Protein AF-A0A0N1KYU8-F1 (afdb_monomer)

Secondary structure (DSSP, 8-state):
-EE-HHHIIIIIS-S-HHHHHHHTTSTTSPPPEEEETTEEEEEHHHHHHHHHTPPPPPPPPPPHHHHHHHHHHHHHHHHHT------

Nearest PDB structures (foldseek):
  7lwr-assembly1_A  TM=7.809E-01  e=6.381E-01  Enterobacteria phage P21
  5c8d-assembly2_E  TM=5.225E-01  e=2.372E+00  Thermus thermophilus HB27
  3gpv-assembly1_A  TM=4.394E-01  e=2.888E+00  [Bacillus thuringiensis] serovar konkukian

Foldseek 3Di:
DKDDLQCLQCPQVNHGSVVSVVCCPPPLQDDWDDPDPPDTIHDNVSSNVSSVVPPDDDPDPPDVVVVVVVVVVVVVVVVVVPDDDDD

pLDDT: mean 85.18, std 13.64, range [46.31, 97.38]

Radius of gyration: 24.28 Å; Cα contacts (8 Å, |Δi|>4): 69; chains: 1; bounding box: 62×23×60 Å

Structure (mmCIF, N/CA/C/O backbone):
data_AF-A0A0N1KYU8-F1
#
_entry.id   AF-A0A0N1KYU8-F1
#
loop_
_atom_site.group_PDB
_atom_site.id
_atom_site.type_symbol
_atom_site.label_atom_id
_atom_site.label_alt_id
_atom_site.label_comp_id
_atom_site.label_asym_id
_atom_site.label_entity_id
_atom_site.label_seq_id
_atom_site.pdbx_PDB_ins_code
_atom_site.Cartn_x
_atom_site.Cartn_y
_atom_site.Cartn_z
_atom_site.occupancy
_atom_site.B_iso_or_equiv
_atom_site.auth_seq_id
_atom_site.auth_comp_id
_atom_site.auth_asym_id
_atom_site.auth_atom_id
_atom_site.pdbx_PDB_model_num
ATOM 1 N N . MET A 1 1 ? -13.200 -8.142 3.286 1.00 87.06 1 MET A N 1
ATOM 2 C CA . MET A 1 1 ? -12.224 -8.416 4.370 1.00 8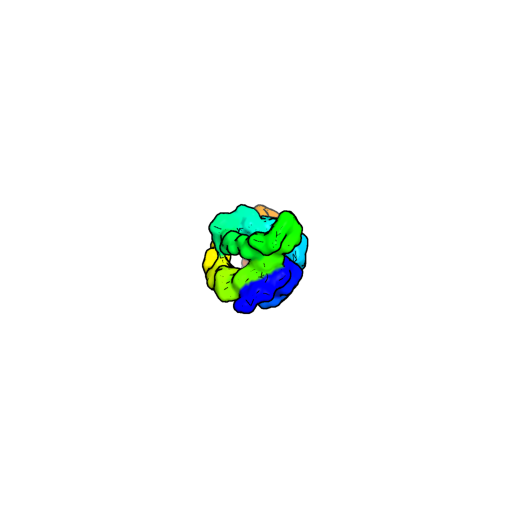7.06 1 MET A CA 1
ATOM 3 C C . MET A 1 1 ? -11.487 -7.128 4.714 1.00 87.06 1 MET A C 1
ATOM 5 O O . MET A 1 1 ? -11.025 -6.467 3.788 1.00 87.06 1 MET A O 1
ATOM 9 N N . LEU A 1 2 ? -11.410 -6.767 6.001 1.00 94.25 2 LEU A N 1
ATOM 10 C CA . LEU A 1 2 ? -10.659 -5.600 6.478 1.00 94.25 2 LEU A CA 1
ATOM 11 C C . LEU A 1 2 ? -9.243 -6.007 6.895 1.00 94.25 2 LEU A C 1
ATOM 13 O O . LEU A 1 2 ? -9.076 -6.959 7.652 1.00 94.25 2 LEU A O 1
ATOM 17 N N . LEU A 1 3 ? -8.244 -5.268 6.424 1.00 95.50 3 LEU A N 1
ATOM 18 C CA . LEU A 1 3 ? -6.829 -5.511 6.685 1.00 95.50 3 LEU A CA 1
ATOM 19 C C . LEU A 1 3 ? -6.236 -4.407 7.558 1.00 95.50 3 LEU A C 1
ATOM 21 O O . LEU A 1 3 ? -6.627 -3.237 7.480 1.00 95.50 3 LEU A O 1
ATOM 25 N N . THR A 1 4 ? -5.261 -4.778 8.381 1.00 96.12 4 THR A N 1
ATOM 26 C CA . THR A 1 4 ? -4.356 -3.811 9.015 1.00 96.12 4 THR A CA 1
ATOM 27 C C . THR A 1 4 ? -3.394 -3.215 7.982 1.00 96.12 4 THR A C 1
ATOM 29 O O . THR A 1 4 ? -3.202 -3.779 6.906 1.00 96.12 4 THR A O 1
ATOM 32 N N . THR A 1 5 ? -2.751 -2.091 8.305 1.00 94.81 5 THR A N 1
ATOM 33 C CA . THR A 1 5 ? -1.731 -1.475 7.436 1.00 94.81 5 THR A CA 1
ATOM 34 C C . THR A 1 5 ? -0.592 -2.444 7.111 1.00 94.81 5 THR A C 1
ATOM 36 O O . THR A 1 5 ? -0.201 -2.563 5.953 1.00 94.81 5 THR A O 1
ATOM 39 N N . ALA A 1 6 ? -0.099 -3.181 8.110 1.00 95.81 6 ALA A N 1
ATOM 40 C CA . ALA A 1 6 ? 0.958 -4.171 7.926 1.00 95.81 6 ALA A CA 1
ATOM 41 C C . ALA A 1 6 ? 0.528 -5.322 6.998 1.00 95.81 6 ALA A C 1
ATOM 43 O O . ALA A 1 6 ? 1.285 -5.717 6.111 1.00 95.81 6 ALA A O 1
ATOM 44 N N . GLN A 1 7 ? -0.702 -5.828 7.157 1.00 97.00 7 GLN A N 1
ATOM 45 C CA . GLN A 1 7 ? -1.252 -6.875 6.286 1.00 97.00 7 GLN A CA 1
ATOM 46 C C . GLN A 1 7 ? -1.449 -6.377 4.855 1.00 97.00 7 GLN A C 1
ATOM 48 O O . GLN A 1 7 ? -1.021 -7.042 3.921 1.00 97.00 7 GLN A O 1
ATOM 53 N N . ALA A 1 8 ? -2.026 -5.187 4.670 1.00 96.25 8 ALA A N 1
ATOM 54 C CA . ALA A 1 8 ? -2.180 -4.577 3.351 1.00 96.25 8 ALA A CA 1
ATOM 55 C C . ALA A 1 8 ? -0.827 -4.419 2.634 1.00 96.25 8 ALA A C 1
ATOM 57 O O . ALA A 1 8 ? -0.693 -4.798 1.470 1.00 96.25 8 ALA A O 1
ATOM 58 N N . ALA A 1 9 ? 0.192 -3.921 3.345 1.00 96.56 9 ALA A N 1
ATOM 59 C CA . ALA A 1 9 ? 1.537 -3.740 2.807 1.00 96.56 9 ALA A CA 1
ATOM 60 C C . ALA A 1 9 ? 2.162 -5.061 2.337 1.00 96.56 9 ALA A C 1
ATOM 62 O O . ALA A 1 9 ? 2.668 -5.140 1.217 1.00 96.56 9 ALA A O 1
ATOM 63 N N . ARG A 1 10 ? 2.097 -6.098 3.180 1.00 97.38 10 ARG A N 1
ATOM 64 C CA . ARG A 1 10 ? 2.730 -7.393 2.916 1.00 97.38 10 ARG A CA 1
ATOM 65 C C . ARG A 1 10 ? 1.966 -8.224 1.891 1.00 97.38 10 ARG A C 1
ATOM 67 O O . ARG A 1 10 ? 2.584 -8.792 1.001 1.00 97.38 10 ARG A O 1
ATOM 74 N N . GLU A 1 11 ? 0.654 -8.335 2.050 1.00 96.25 11 GLU A N 1
ATOM 75 C CA . GLU A 1 11 ? -0.152 -9.325 1.332 1.00 96.25 11 GLU A CA 1
ATOM 76 C C . GLU A 1 11 ? -0.653 -8.822 -0.020 1.00 96.25 11 GLU A C 1
ATOM 78 O O . GLU A 1 11 ? -0.804 -9.630 -0.928 1.00 96.25 11 GLU A O 1
ATOM 83 N N . VAL A 1 12 ? -0.909 -7.516 -0.167 1.00 95.19 12 VAL A N 1
ATOM 84 C CA . VAL A 1 12 ? -1.426 -6.955 -1.428 1.00 95.19 12 VAL A CA 1
ATOM 85 C C . VAL A 1 12 ? -0.307 -6.348 -2.269 1.00 95.19 12 VAL A C 1
ATOM 87 O O . VAL A 1 12 ? -0.233 -6.593 -3.467 1.00 95.19 12 VAL A O 1
ATOM 90 N N . PHE A 1 13 ? 0.588 -5.574 -1.649 1.00 93.62 13 PHE A N 1
ATOM 91 C CA . PHE A 1 13 ? 1.623 -4.833 -2.381 1.00 93.62 13 PHE A CA 1
ATOM 92 C C . PHE A 1 13 ? 3.017 -5.469 -2.314 1.00 93.62 13 PHE A C 1
ATOM 94 O O . PHE A 1 13 ? 3.891 -5.069 -3.078 1.00 93.62 13 PHE A O 1
ATOM 101 N N . GLY A 1 14 ? 3.259 -6.425 -1.410 1.00 95.56 14 GLY A N 1
ATOM 102 C CA . GLY A 1 14 ? 4.574 -7.057 -1.252 1.00 95.56 14 GLY A CA 1
ATOM 103 C C . GLY A 1 14 ? 5.686 -6.091 -0.816 1.00 95.56 14 GLY A C 1
ATOM 104 O O . GLY A 1 14 ? 6.849 -6.296 -1.157 1.00 95.56 14 GLY A O 1
ATOM 105 N N . VAL A 1 15 ? 5.351 -5.024 -0.084 1.00 95.69 15 VAL A N 1
ATOM 106 C CA . VAL A 1 15 ? 6.300 -3.985 0.357 1.00 95.69 15 VAL A CA 1
ATOM 107 C C . VAL A 1 15 ? 6.368 -3.876 1.880 1.00 95.69 15 VAL A C 1
ATOM 109 O O . VAL A 1 15 ? 5.515 -4.382 2.607 1.00 95.69 15 VAL A O 1
ATOM 112 N N . SER A 1 16 ? 7.381 -3.168 2.386 1.00 97.12 16 SER A N 1
ATOM 113 C CA . SER A 1 16 ? 7.459 -2.835 3.810 1.00 97.12 16 SER A CA 1
ATOM 114 C C . SER A 1 16 ? 6.346 -1.870 4.225 1.00 97.12 16 SER A C 1
ATOM 116 O O . SER A 1 16 ? 5.914 -1.017 3.446 1.00 97.12 16 SER A O 1
ATOM 118 N N . GLU A 1 17 ? 5.931 -1.935 5.492 1.00 95.62 17 GLU A N 1
ATOM 119 C CA . GLU A 1 17 ? 4.907 -1.032 6.028 1.00 95.62 17 GLU A CA 1
ATOM 120 C C . GLU A 1 17 ? 5.314 0.443 5.892 1.00 95.62 17 GLU A C 1
ATOM 122 O O . GLU A 1 17 ? 4.506 1.280 5.496 1.00 95.62 17 GLU A O 1
ATOM 127 N N . ARG A 1 18 ? 6.597 0.766 6.111 1.00 96.06 18 ARG A N 1
ATOM 128 C CA . ARG A 1 18 ? 7.130 2.120 5.888 1.00 96.06 18 ARG A CA 1
ATOM 129 C C . ARG A 1 18 ? 6.915 2.587 4.448 1.00 96.06 18 ARG A C 1
ATOM 131 O O . ARG A 1 18 ? 6.522 3.732 4.236 1.00 96.06 18 ARG A O 1
ATOM 138 N N . LYS A 1 19 ? 7.177 1.725 3.459 1.00 95.00 19 LYS A N 1
ATOM 139 C CA . LYS A 1 19 ? 6.965 2.063 2.046 1.00 95.00 19 LYS A CA 1
ATOM 140 C C . LYS A 1 19 ? 5.479 2.231 1.747 1.00 95.00 19 LYS A C 1
ATOM 142 O O . LYS A 1 19 ? 5.107 3.191 1.082 1.00 95.00 19 LYS A O 1
ATOM 147 N N . PHE A 1 20 ? 4.636 1.362 2.293 1.00 95.81 20 PHE A N 1
ATOM 148 C CA . PHE A 1 20 ? 3.188 1.479 2.168 1.00 95.81 20 PHE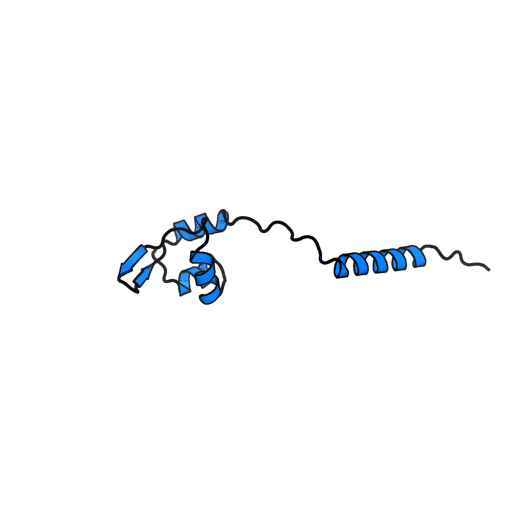 A CA 1
ATOM 149 C C . PHE A 1 20 ? 2.667 2.816 2.719 1.00 95.81 20 PHE A C 1
ATOM 151 O O . PHE A 1 20 ? 1.883 3.480 2.051 1.00 95.81 20 PHE A O 1
ATOM 158 N N . GLN A 1 21 ? 3.168 3.282 3.868 1.00 94.19 21 GLN A N 1
ATOM 159 C CA . GLN A 1 21 ? 2.806 4.596 4.422 1.00 94.19 21 GLN A CA 1
ATOM 160 C C . GLN A 1 21 ? 3.134 5.758 3.469 1.00 94.19 21 GLN A C 1
ATOM 162 O O . GLN A 1 21 ? 2.373 6.716 3.403 1.00 94.19 21 GLN A O 1
ATOM 167 N N . GLN A 1 22 ? 4.219 5.665 2.692 1.00 93.25 22 GLN A N 1
ATOM 168 C CA . GLN A 1 22 ? 4.535 6.658 1.654 1.00 93.25 22 GLN A CA 1
ATOM 169 C C . GLN A 1 22 ? 3.549 6.601 0.479 1.00 93.25 22 GLN A C 1
ATOM 171 O O . GLN A 1 22 ? 3.217 7.632 -0.101 1.00 93.25 22 GLN A O 1
ATOM 176 N N . LEU A 1 23 ? 3.081 5.402 0.121 1.00 91.75 23 LEU A N 1
ATOM 177 C CA . LEU A 1 23 ? 2.127 5.198 -0.974 1.00 91.75 23 LEU A CA 1
ATOM 178 C C . LEU A 1 23 ? 0.716 5.679 -0.619 1.00 91.75 23 LEU A C 1
ATOM 180 O O . LEU A 1 23 ? -0.030 6.061 -1.511 1.00 91.75 23 LEU A O 1
ATOM 184 N N . ARG A 1 24 ? 0.363 5.738 0.671 1.00 91.50 24 ARG A N 1
ATOM 185 C CA . ARG A 1 24 ? -0.948 6.227 1.133 1.00 91.50 24 ARG A CA 1
ATOM 186 C C . ARG A 1 24 ? -1.311 7.633 0.662 1.00 91.50 24 ARG A C 1
ATOM 188 O O . ARG A 1 24 ? -2.491 7.944 0.602 1.00 91.50 24 ARG A O 1
ATOM 195 N N . GLY A 1 25 ? -0.320 8.477 0.380 1.00 89.44 25 GLY A N 1
ATOM 196 C CA . GLY A 1 25 ? -0.543 9.838 -0.115 1.00 89.44 25 GLY A CA 1
ATOM 197 C C . GLY A 1 25 ? -0.750 9.931 -1.628 1.00 89.44 25 GLY A C 1
ATOM 198 O O . GLY A 1 25 ? -0.876 11.034 -2.147 1.00 89.44 25 GLY A O 1
ATOM 199 N N . GLN A 1 26 ? -0.717 8.810 -2.351 1.00 91.50 26 GLN A N 1
ATOM 200 C CA . GLN A 1 26 ? -0.842 8.815 -3.803 1.00 91.50 26 GLN A CA 1
ATOM 201 C C . GLN A 1 26 ? -2.307 8.948 -4.241 1.00 91.50 26 GLN A C 1
ATOM 203 O O . GLN A 1 26 ? -3.182 8.347 -3.621 1.00 91.50 26 GLN A O 1
ATOM 208 N N . PRO A 1 27 ? -2.588 9.659 -5.347 1.00 90.62 27 PRO A N 1
ATOM 209 C CA . PRO A 1 27 ? -3.957 9.925 -5.797 1.00 90.62 27 PRO A CA 1
ATOM 210 C C . PRO A 1 27 ? -4.709 8.675 -6.278 1.00 90.62 27 PRO A C 1
ATOM 212 O O . PRO A 1 27 ? -5.932 8.671 -6.302 1.00 90.62 27 PRO A O 1
ATOM 215 N N . TRP A 1 28 ? -3.994 7.612 -6.659 1.00 91.31 28 TRP A N 1
ATOM 216 C CA . TRP A 1 28 ? -4.584 6.328 -7.060 1.00 91.31 28 TRP A CA 1
ATOM 217 C C . TRP A 1 28 ? -4.892 5.403 -5.873 1.00 91.31 28 TRP A C 1
ATOM 219 O O . TRP A 1 28 ? -5.478 4.338 -6.058 1.00 91.31 28 TRP A O 1
ATOM 229 N N . MET A 1 29 ? -4.472 5.771 -4.661 1.00 94.38 29 MET A N 1
ATOM 230 C CA . MET A 1 29 ? -4.650 4.949 -3.471 1.00 94.38 29 MET A CA 1
ATOM 231 C C . MET A 1 29 ? -6.063 5.146 -2.898 1.00 94.38 29 MET A C 1
ATOM 233 O O . MET A 1 29 ? -6.511 6.288 -2.778 1.00 94.38 29 MET A O 1
ATOM 237 N N . PRO A 1 30 ? -6.774 4.074 -2.504 1.00 94.56 30 PRO A N 1
ATOM 238 C CA . PRO A 1 30 ? -8.105 4.210 -1.929 1.00 94.56 30 PRO A CA 1
ATOM 239 C C . PRO A 1 30 ? -8.055 4.890 -0.557 1.00 94.56 30 PRO A C 1
ATOM 241 O O . PRO A 1 30 ? -7.030 4.900 0.132 1.00 94.56 30 PRO A O 1
ATOM 244 N N . SER A 1 31 ? -9.189 5.448 -0.140 1.00 93.56 31 SER A N 1
ATOM 245 C CA . SER A 1 31 ? -9.322 6.020 1.199 1.00 93.56 31 SER A CA 1
ATOM 246 C C . SER A 1 31 ? -9.503 4.908 2.231 1.00 93.56 31 SER A C 1
ATOM 248 O O . SER A 1 31 ? -10.295 3.993 2.016 1.00 93.56 31 SER A O 1
ATOM 250 N N . PRO A 1 32 ? -8.793 4.950 3.367 1.00 94.75 32 PRO A N 1
ATOM 251 C CA . PRO A 1 32 ? -8.924 3.899 4.352 1.00 94.75 32 PRO A CA 1
ATOM 252 C C . PRO A 1 32 ? -10.181 4.071 5.213 1.00 94.75 32 PRO A C 1
ATOM 254 O O . PRO A 1 32 ? -10.677 5.176 5.427 1.00 94.75 32 PRO A O 1
ATOM 257 N N . VAL A 1 33 ? -10.624 2.971 5.816 1.00 95.69 33 VAL A N 1
ATOM 258 C CA . VAL A 1 33 ? -11.691 2.962 6.818 1.00 95.69 33 VAL A CA 1
ATOM 259 C C . VAL A 1 33 ? -11.112 3.401 8.163 1.00 95.69 33 VAL A C 1
ATOM 261 O O . VAL A 1 33 ? -10.272 2.711 8.751 1.00 95.69 33 VAL A O 1
ATOM 264 N N . VAL A 1 34 ? -11.554 4.555 8.658 1.00 95.38 34 VAL A N 1
ATOM 265 C CA . VAL A 1 34 ? -11.120 5.116 9.943 1.00 95.38 34 VAL A CA 1
ATOM 266 C C . VAL A 1 34 ? -12.107 4.701 11.030 1.00 95.38 34 VAL A C 1
ATOM 268 O O . VAL A 1 34 ? -13.256 5.123 11.029 1.00 95.38 34 VAL A O 1
ATOM 271 N N . LEU A 1 35 ? -11.648 3.868 11.964 1.00 92.75 35 LEU A N 1
ATOM 272 C CA . LEU A 1 35 ? -12.443 3.364 13.094 1.00 92.75 35 LEU A CA 1
ATOM 273 C C . LEU A 1 35 ? -12.120 4.090 14.412 1.00 92.75 35 LEU A C 1
ATOM 275 O O . LEU A 1 35 ? -12.686 3.781 15.455 1.00 92.75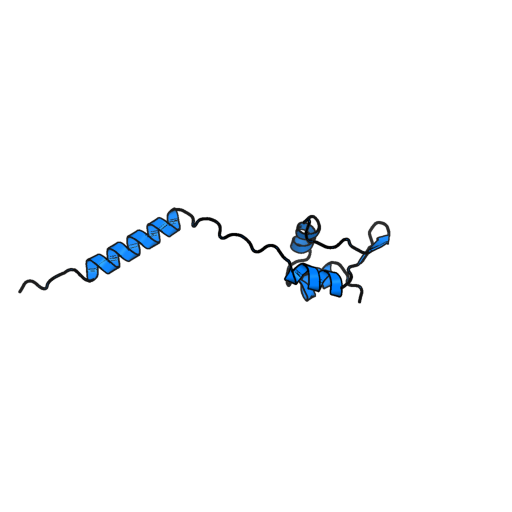 35 LEU A O 1
ATOM 279 N N . GLY A 1 36 ? -11.172 5.026 14.381 1.00 92.19 36 GLY A N 1
ATOM 280 C CA . GLY A 1 36 ? -10.756 5.840 15.518 1.00 92.19 36 GLY A CA 1
ATOM 281 C C . GLY A 1 36 ? -9.467 6.610 15.214 1.00 92.19 36 GLY A C 1
ATOM 282 O O . GLY A 1 36 ? -8.872 6.403 14.154 1.00 92.19 36 GLY A O 1
ATOM 283 N N . PRO A 1 37 ? -8.968 7.445 16.146 1.00 90.00 37 PRO A N 1
ATOM 284 C CA . PRO A 1 37 ? -7.865 8.378 15.879 1.00 90.00 37 PRO A CA 1
ATOM 285 C C . PRO A 1 37 ? -6.570 7.727 15.374 1.00 90.00 37 PRO A C 1
ATOM 287 O O . PRO A 1 37 ? -5.801 8.344 14.645 1.00 90.00 37 PRO A O 1
ATOM 290 N N . ARG A 1 38 ? -6.313 6.473 15.767 1.00 89.62 38 ARG A N 1
ATOM 291 C CA . ARG A 1 38 ? -5.135 5.689 15.347 1.00 89.62 38 ARG A CA 1
ATOM 292 C C . ARG A 1 38 ? -5.503 4.363 14.684 1.00 89.62 38 ARG A C 1
ATOM 294 O O . ARG A 1 38 ? -4.618 3.603 14.297 1.00 89.62 38 ARG A O 1
ATOM 301 N N . LEU A 1 39 ? -6.797 4.062 14.580 1.00 92.94 39 LEU A N 1
ATOM 302 C CA . LEU A 1 39 ? -7.273 2.769 14.115 1.00 92.94 39 LEU A CA 1
ATOM 303 C C . LEU A 1 39 ? -7.750 2.885 12.674 1.00 92.94 39 LEU A C 1
ATOM 305 O O . LEU A 1 39 ? -8.864 3.322 12.398 1.00 92.94 39 LEU A O 1
ATOM 309 N N . VAL A 1 40 ? -6.876 2.471 11.764 1.00 94.44 40 VAL A N 1
ATOM 310 C CA . VAL A 1 40 ? -7.112 2.521 10.324 1.00 94.44 40 VAL A CA 1
ATOM 311 C C . VAL A 1 40 ? -7.177 1.098 9.774 1.00 94.44 40 VAL A C 1
ATOM 313 O O . VAL A 1 40 ? -6.393 0.223 10.173 1.00 94.44 40 VAL A O 1
ATOM 316 N N . ARG A 1 41 ? -8.139 0.848 8.889 1.00 96.56 41 ARG A N 1
ATOM 317 C CA . ARG A 1 41 ? -8.346 -0.430 8.206 1.00 96.56 41 ARG A CA 1
ATOM 318 C C . ARG A 1 41 ? -8.493 -0.224 6.710 1.00 96.56 41 ARG A C 1
ATOM 320 O O . ARG A 1 41 ? -8.860 0.851 6.252 1.00 96.56 41 ARG A O 1
ATOM 327 N N . TRP A 1 42 ? -8.210 -1.282 5.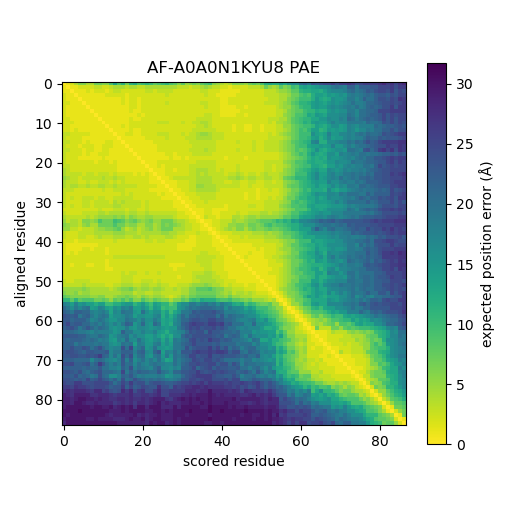967 1.00 96.38 42 TRP A N 1
ATOM 328 C CA . TRP A 1 42 ? -8.246 -1.264 4.514 1.00 96.38 42 TRP A CA 1
ATOM 329 C C . TRP A 1 42 ? -9.151 -2.355 3.982 1.00 96.38 42 TRP A C 1
ATOM 331 O O . TRP A 1 42 ? -9.082 -3.495 4.442 1.00 96.38 42 TRP A O 1
ATOM 341 N N . VAL A 1 43 ? -9.981 -2.025 3.001 1.00 96.94 43 VAL A N 1
ATOM 342 C CA . VAL A 1 43 ? -10.783 -3.024 2.302 1.00 96.94 43 VAL A CA 1
ATOM 343 C C . VAL A 1 43 ? -9.883 -3.728 1.292 1.00 96.94 43 VAL A C 1
ATOM 345 O O . VAL A 1 43 ? -9.328 -3.094 0.400 1.00 96.94 43 VAL A O 1
ATOM 348 N N . ARG A 1 44 ? -9.727 -5.050 1.434 1.00 96.12 44 ARG A N 1
ATOM 349 C CA . ARG A 1 44 ? -8.858 -5.854 0.556 1.00 96.12 44 ARG A CA 1
ATOM 350 C C . ARG A 1 44 ? -9.160 -5.639 -0.934 1.00 96.12 44 ARG A C 1
ATOM 352 O O . ARG A 1 44 ? -8.243 -5.348 -1.688 1.00 96.12 44 ARG A O 1
ATOM 359 N N . GLY A 1 45 ? -10.430 -5.750 -1.329 1.00 95.81 45 GLY A N 1
ATOM 360 C CA . GLY A 1 45 ? -10.827 -5.670 -2.739 1.00 95.81 45 GLY A CA 1
ATOM 361 C C . GLY A 1 45 ? -10.503 -4.320 -3.384 1.00 95.81 45 GLY A C 1
ATOM 362 O O . GLY A 1 45 ? -10.029 -4.281 -4.512 1.00 95.81 45 GLY A O 1
ATOM 363 N N . GLU A 1 46 ? -10.667 -3.216 -2.648 1.00 95.50 46 GLU A N 1
ATOM 364 C CA . GLU A 1 46 ? -10.301 -1.881 -3.142 1.00 95.50 46 GLU A CA 1
ATOM 365 C C . GLU A 1 46 ? -8.792 -1.745 -3.342 1.00 95.50 46 GLU A C 1
ATOM 367 O O . GLU A 1 46 ? -8.348 -1.161 -4.328 1.00 95.50 46 GLU A O 1
ATOM 372 N N . LEU A 1 47 ? -7.989 -2.308 -2.432 1.00 95.81 47 LEU A N 1
ATOM 373 C CA . LEU A 1 47 ? -6.535 -2.297 -2.577 1.00 95.81 47 LEU A CA 1
ATOM 374 C C . LEU A 1 47 ? -6.068 -3.139 -3.761 1.00 95.81 47 LEU A C 1
ATOM 376 O O . LEU 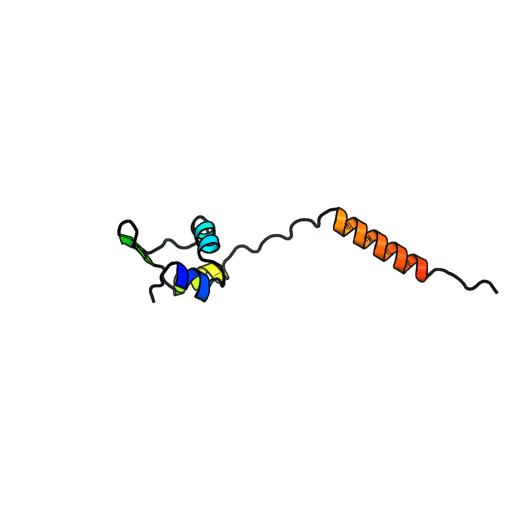A 1 47 ? -5.176 -2.710 -4.485 1.00 95.81 47 LEU A O 1
ATOM 380 N N . GLU A 1 48 ? -6.658 -4.315 -3.963 1.00 95.38 48 GLU A N 1
ATOM 381 C CA . GLU A 1 48 ? -6.343 -5.183 -5.101 1.00 95.38 48 GLU A CA 1
ATOM 382 C C . GLU A 1 48 ? -6.708 -4.496 -6.424 1.00 95.38 48 GLU A C 1
ATOM 384 O O . GLU A 1 48 ? -5.899 -4.462 -7.350 1.00 95.38 48 GLU A O 1
ATOM 389 N N . GLN A 1 49 ? -7.875 -3.851 -6.491 1.00 94.38 49 GLN A N 1
ATOM 390 C CA . GLN A 1 49 ? -8.282 -3.077 -7.663 1.00 94.38 49 GLN A CA 1
A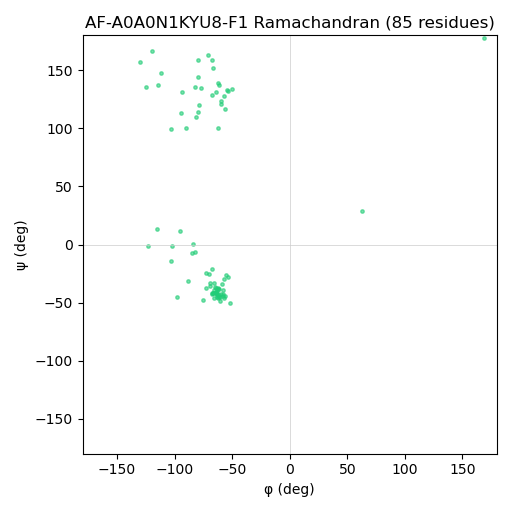TOM 391 C C . GLN A 1 49 ? -7.366 -1.869 -7.910 1.00 94.38 49 GLN A C 1
ATOM 393 O O . GLN A 1 49 ? -6.989 -1.596 -9.051 1.00 94.38 49 GLN A O 1
ATOM 398 N N . ALA A 1 50 ? -6.968 -1.155 -6.856 1.00 92.56 50 ALA A N 1
ATOM 399 C CA . ALA A 1 50 ? -6.017 -0.054 -6.963 1.00 92.56 50 ALA A CA 1
ATOM 400 C C . ALA A 1 50 ? -4.634 -0.537 -7.421 1.00 92.56 50 ALA A C 1
ATOM 402 O O . ALA A 1 50 ? -3.998 0.129 -8.235 1.00 92.56 50 ALA A O 1
ATOM 403 N N . ALA A 1 51 ? -4.193 -1.713 -6.959 1.00 91.44 51 ALA A N 1
ATOM 404 C CA . ALA A 1 51 ? -2.915 -2.306 -7.340 1.00 91.44 51 ALA A CA 1
ATOM 405 C C . ALA A 1 51 ? -2.834 -2.604 -8.847 1.00 91.44 51 ALA A C 1
ATOM 407 O O . ALA A 1 51 ? -1.793 -2.385 -9.468 1.00 91.44 51 ALA A O 1
ATOM 408 N N . VAL A 1 52 ? -3.942 -3.034 -9.454 1.00 90.00 52 VAL A N 1
ATOM 409 C CA . VAL A 1 52 ? -4.033 -3.244 -10.910 1.00 90.00 52 VAL A CA 1
ATOM 410 C C . VAL A 1 52 ? -3.901 -1.927 -11.684 1.00 90.00 52 VAL A C 1
ATOM 412 O O . VAL A 1 52 ? -3.322 -1.903 -12.770 1.00 90.00 52 VAL A O 1
ATOM 415 N N . ASN A 1 53 ? -4.388 -0.826 -11.111 1.00 86.12 53 ASN A N 1
ATOM 416 C CA . ASN A 1 53 ? -4.417 0.495 -11.739 1.00 86.12 53 ASN A CA 1
ATOM 417 C C . ASN A 1 53 ? -3.220 1.386 -11.367 1.00 86.12 53 ASN A C 1
ATOM 419 O O . ASN A 1 53 ? -3.240 2.585 -11.657 1.00 86.12 53 ASN A O 1
ATOM 423 N N . ILE A 1 54 ? -2.177 0.832 -10.734 1.00 88.44 54 ILE A N 1
ATOM 424 C CA . ILE A 1 54 ? -0.976 1.600 -10.387 1.00 88.44 54 ILE A CA 1
ATOM 425 C C . ILE A 1 54 ? -0.392 2.219 -11.668 1.00 88.44 54 ILE A C 1
ATOM 427 O O . ILE A 1 54 ? -0.121 1.490 -12.632 1.00 88.44 54 ILE A O 1
ATOM 431 N N . PRO A 1 55 ? -0.142 3.544 -11.695 1.00 85.56 55 PRO A N 1
ATOM 432 C CA . PRO A 1 55 ? 0.509 4.177 -12.829 1.00 85.56 55 PRO A CA 1
ATOM 433 C C . PRO A 1 55 ? 1.885 3.545 -13.033 1.00 85.56 55 PRO A C 1
ATOM 435 O O . PRO A 1 55 ? 2.740 3.549 -12.145 1.00 85.56 55 PRO A O 1
ATOM 438 N N . ARG A 1 56 ? 2.094 2.972 -14.221 1.00 82.94 56 ARG A N 1
ATOM 439 C CA . ARG A 1 56 ? 3.383 2.384 -14.582 1.00 82.94 56 ARG A CA 1
ATOM 440 C C . ARG A 1 56 ? 4.421 3.494 -14.626 1.00 82.94 56 ARG A C 1
ATOM 442 O O . ARG A 1 56 ? 4.197 4.532 -15.246 1.00 82.94 56 ARG A O 1
ATOM 449 N N . ASN A 1 57 ? 5.556 3.259 -13.977 1.00 74.88 57 ASN A N 1
ATOM 450 C CA . ASN A 1 57 ? 6.661 4.199 -14.031 1.00 74.88 57 ASN A CA 1
ATOM 451 C C . ASN A 1 57 ? 7.084 4.347 -15.497 1.00 74.88 57 ASN A C 1
ATOM 453 O O . ASN A 1 57 ? 7.386 3.348 -16.156 1.00 74.88 57 ASN A O 1
ATOM 457 N N . GLN A 1 58 ? 7.075 5.574 -16.015 1.00 65.69 58 GLN A N 1
ATOM 458 C CA . GLN A 1 58 ? 7.672 5.833 -17.319 1.00 65.69 58 GLN A CA 1
ATOM 459 C C . GLN A 1 58 ? 9.168 5.517 -17.210 1.00 65.69 58 GLN A C 1
ATOM 461 O O . GLN A 1 58 ? 9.769 5.818 -16.172 1.00 65.69 58 GLN A O 1
ATOM 466 N N . PRO A 1 59 ? 9.772 4.868 -18.220 1.00 64.75 59 PRO A N 1
ATOM 467 C CA . PRO A 1 59 ? 11.195 4.583 -18.183 1.00 64.75 59 PRO A CA 1
ATOM 468 C C . PRO A 1 59 ? 11.939 5.904 -17.988 1.00 64.75 59 PRO A C 1
ATOM 470 O O . PRO A 1 59 ? 11.847 6.804 -18.823 1.00 64.75 59 PRO A O 1
ATOM 473 N N . LEU A 1 60 ? 12.643 6.036 -16.860 1.00 69.81 60 LEU A N 1
ATOM 474 C CA . LEU A 1 60 ? 13.551 7.159 -16.688 1.00 69.81 60 LEU A CA 1
ATOM 475 C C . LEU A 1 60 ? 14.621 7.054 -17.781 1.00 69.81 60 LEU A C 1
ATOM 477 O O . LEU A 1 60 ? 15.102 5.943 -18.036 1.00 69.81 60 LEU A O 1
ATOM 481 N N . PRO A 1 61 ? 14.992 8.171 -18.433 1.00 74.62 61 PRO A N 1
ATOM 482 C CA . PRO A 1 61 ? 16.060 8.153 -19.418 1.00 74.62 61 PRO A CA 1
ATOM 483 C C . PRO A 1 61 ? 17.307 7.539 -18.783 1.00 74.62 61 PRO A C 1
ATOM 485 O O . PRO A 1 61 ? 17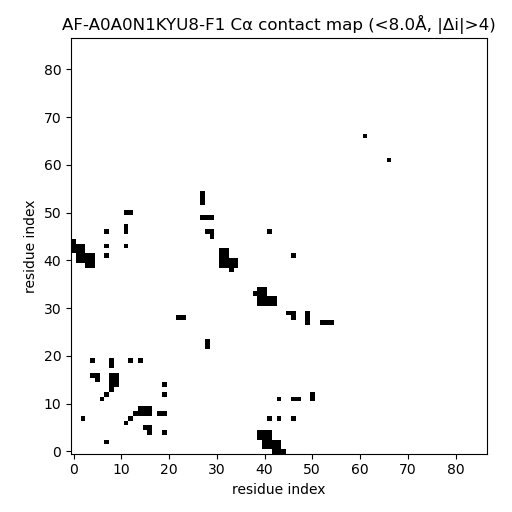.669 7.878 -17.653 1.00 74.62 61 PRO A O 1
ATOM 488 N N . GLU A 1 62 ? 17.930 6.594 -19.493 1.00 76.12 62 GLU A N 1
ATOM 489 C CA . GLU A 1 62 ? 19.119 5.920 -18.981 1.00 76.12 62 GLU A CA 1
ATOM 490 C C . GLU A 1 62 ? 20.179 6.965 -18.593 1.00 76.12 62 GLU A C 1
ATOM 492 O O . GLU A 1 62 ? 20.468 7.873 -19.382 1.00 76.12 62 GLU A O 1
ATOM 497 N N . PRO A 1 63 ? 20.797 6.842 -17.404 1.00 81.38 63 PRO A N 1
ATOM 498 C CA . PRO A 1 63 ? 21.928 7.669 -17.022 1.00 81.38 63 PRO A CA 1
ATOM 499 C C . PRO A 1 63 ? 22.988 7.674 -18.126 1.00 81.38 63 PRO A C 1
ATOM 501 O O . PRO A 1 63 ? 23.376 6.615 -18.626 1.00 81.38 63 PRO A O 1
ATOM 504 N N . MET A 1 64 ? 23.515 8.854 -18.473 1.00 78.38 64 MET A N 1
ATOM 505 C CA . MET A 1 64 ? 24.489 9.001 -19.569 1.00 78.38 64 MET A CA 1
ATOM 506 C C . MET A 1 64 ? 25.705 8.072 -19.439 1.00 78.38 64 MET A C 1
ATOM 508 O O . MET A 1 64 ? 26.305 7.688 -20.439 1.00 78.38 64 MET A O 1
ATOM 512 N N . GLN A 1 65 ? 26.067 7.690 -18.215 1.00 81.38 65 GLN A N 1
ATOM 513 C CA . GLN A 1 65 ? 27.152 6.752 -17.929 1.00 81.38 65 GLN A CA 1
ATOM 514 C C . GLN A 1 65 ? 26.879 5.351 -18.503 1.00 81.38 65 GLN A C 1
ATOM 516 O O . GLN A 1 65 ? 27.774 4.743 -19.090 1.00 81.38 65 GLN A O 1
ATOM 521 N N . LEU A 1 66 ? 25.638 4.863 -18.404 1.00 80.44 66 LEU A N 1
ATOM 522 C CA . LEU A 1 66 ? 25.237 3.564 -18.951 1.00 80.44 66 LEU A CA 1
ATOM 523 C C . LEU A 1 66 ? 25.158 3.599 -20.479 1.00 80.44 66 LEU A C 1
ATOM 525 O O . LEU A 1 66 ? 25.603 2.658 -21.139 1.00 80.44 66 LEU A O 1
ATOM 529 N N . LEU A 1 67 ? 24.685 4.713 -21.047 1.00 81.75 67 LEU A N 1
ATOM 530 C CA . LEU A 1 67 ? 24.699 4.933 -22.495 1.00 81.75 67 LEU A CA 1
ATOM 531 C C . LEU A 1 67 ? 26.132 4.939 -23.048 1.00 81.75 67 LEU A C 1
ATOM 533 O O . LEU A 1 67 ? 26.415 4.257 -24.032 1.00 81.75 67 LEU A O 1
ATOM 537 N N . ARG A 1 68 ? 27.066 5.635 -22.383 1.00 80.31 68 ARG A N 1
ATOM 538 C CA . ARG A 1 68 ? 28.491 5.646 -22.762 1.00 80.31 68 ARG A CA 1
ATOM 539 C C . ARG A 1 68 ? 29.109 4.250 -22.705 1.00 80.31 68 ARG A C 1
ATOM 541 O O . ARG A 1 68 ? 29.754 3.843 -23.667 1.00 80.31 68 ARG A O 1
ATOM 548 N N . GLY A 1 69 ? 28.849 3.491 -21.640 1.00 83.69 69 GLY A N 1
ATOM 549 C CA . GLY A 1 69 ? 29.328 2.112 -21.517 1.00 83.69 69 GLY A CA 1
ATOM 550 C C . GLY A 1 69 ? 28.783 1.180 -22.609 1.00 83.69 69 GLY A C 1
ATOM 551 O O . GLY A 1 69 ? 29.526 0.350 -23.137 1.00 83.69 69 GLY A O 1
ATOM 552 N N . LYS A 1 70 ? 27.511 1.338 -23.010 1.00 82.25 70 LYS A N 1
ATOM 553 C CA . LYS A 1 70 ? 26.939 0.615 -24.163 1.00 82.25 70 LYS A CA 1
ATOM 554 C C . LYS A 1 70 ? 27.653 0.978 -25.464 1.00 82.25 70 LYS A C 1
ATOM 556 O O . LYS A 1 70 ? 28.019 0.077 -26.216 1.00 82.25 70 LYS A O 1
ATOM 561 N N . VAL A 1 71 ? 27.894 2.267 -25.705 1.00 82.00 71 VAL A N 1
ATOM 562 C CA . VAL A 1 71 ? 28.616 2.743 -26.896 1.00 82.00 71 VAL A CA 1
ATOM 563 C C . VAL A 1 71 ? 30.043 2.193 -26.936 1.00 82.00 71 VAL A C 1
ATOM 565 O O . VAL A 1 71 ? 30.473 1.719 -27.984 1.00 82.00 71 VAL A O 1
ATOM 568 N N . GLU A 1 72 ? 30.774 2.190 -25.821 1.00 82.25 72 GLU A N 1
ATOM 569 C CA . GLU A 1 72 ? 32.124 1.610 -25.771 1.00 82.25 72 GLU A CA 1
ATOM 570 C C . GLU A 1 72 ? 32.132 0.101 -26.021 1.00 82.25 72 GLU A C 1
ATOM 572 O O . GLU A 1 72 ? 32.982 -0.399 -26.762 1.00 82.25 72 GLU A O 1
ATOM 577 N N . ARG A 1 73 ? 31.165 -0.633 -25.458 1.00 78.88 73 ARG A N 1
ATOM 578 C CA . ARG A 1 73 ? 31.034 -2.075 -25.697 1.00 78.88 73 ARG A CA 1
ATOM 579 C C . ARG A 1 73 ? 30.747 -2.368 -27.170 1.00 78.88 73 ARG A C 1
ATOM 581 O O . ARG A 1 73 ? 31.395 -3.237 -27.745 1.00 78.88 73 ARG A O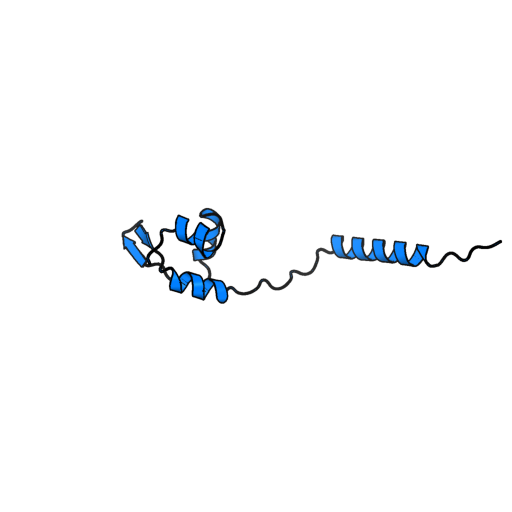 1
ATOM 588 N N . LEU A 1 74 ? 29.832 -1.621 -27.785 1.00 80.25 74 LEU A N 1
ATOM 589 C CA . LEU A 1 74 ? 29.506 -1.750 -29.207 1.00 80.25 74 LEU A CA 1
ATOM 590 C C . LEU A 1 74 ? 30.700 -1.396 -30.102 1.00 80.25 74 LEU A C 1
ATOM 592 O O . LEU A 1 74 ? 30.986 -2.131 -31.043 1.00 80.25 74 LEU A O 1
ATOM 596 N N . LYS A 1 75 ? 31.451 -0.337 -29.773 1.00 79.81 75 LYS A N 1
ATOM 597 C CA . LYS A 1 75 ? 32.699 0.016 -30.471 1.00 79.81 75 LYS A CA 1
ATOM 598 C C . LYS A 1 75 ? 33.739 -1.102 -30.385 1.00 79.81 75 LYS A C 1
ATOM 600 O O . LYS A 1 75 ? 34.368 -1.416 -31.388 1.00 79.81 75 LYS A O 1
ATOM 605 N N . ARG A 1 76 ? 33.900 -1.731 -29.216 1.00 74.88 76 ARG A N 1
ATOM 606 C CA . ARG A 1 76 ? 34.842 -2.846 -29.023 1.00 74.88 76 ARG A CA 1
ATOM 607 C C . ARG A 1 76 ? 34.436 -4.092 -29.817 1.00 74.88 76 ARG A C 1
ATOM 609 O O . ARG A 1 76 ? 35.296 -4.723 -30.421 1.00 74.88 76 ARG A O 1
ATOM 616 N N . VAL A 1 77 ? 33.145 -4.424 -29.847 1.00 74.25 77 VAL A N 1
ATOM 617 C CA . VAL A 1 77 ? 32.619 -5.560 -30.627 1.00 74.25 77 VAL A CA 1
ATOM 618 C C . VAL A 1 77 ? 32.739 -5.300 -32.133 1.00 74.25 77 VAL A C 1
ATOM 620 O O . VAL A 1 77 ? 33.179 -6.179 -32.866 1.00 74.25 77 VAL A O 1
ATOM 623 N N . GLY A 1 78 ? 32.430 -4.083 -32.591 1.00 66.19 78 GLY A N 1
ATOM 624 C CA . GLY A 1 78 ? 32.605 -3.689 -33.992 1.00 66.19 78 GLY A CA 1
ATOM 625 C C . GLY A 1 78 ? 34.071 -3.668 -34.439 1.00 66.19 78 GLY A C 1
ATOM 626 O O . GLY A 1 78 ? 34.373 -4.085 -35.551 1.00 66.19 78 GLY A O 1
ATOM 627 N N . ALA A 1 79 ? 34.996 -3.257 -33.565 1.00 58.50 79 ALA A N 1
ATOM 628 C CA . ALA A 1 79 ? 36.432 -3.272 -33.851 1.00 58.50 79 ALA A CA 1
ATOM 629 C C . ALA A 1 79 ? 37.015 -4.696 -33.934 1.00 58.50 79 ALA A C 1
ATOM 631 O O . ALA A 1 79 ? 37.909 -4.942 -34.739 1.00 58.50 79 ALA A O 1
ATOM 632 N N . ALA A 1 80 ? 36.493 -5.646 -33.149 1.00 57.16 80 ALA A N 1
ATOM 633 C CA . ALA A 1 80 ? 36.913 -7.048 -33.200 1.00 57.16 80 ALA A CA 1
ATOM 634 C C . ALA A 1 80 ? 36.466 -7.773 -34.487 1.00 57.16 80 ALA A C 1
ATOM 636 O O . ALA A 1 80 ? 37.121 -8.718 -34.911 1.00 57.16 80 ALA A O 1
ATOM 637 N N . ALA A 1 81 ? 35.388 -7.319 -35.133 1.00 58.34 81 ALA A N 1
ATOM 638 C CA . ALA A 1 81 ? 34.901 -7.872 -36.400 1.00 58.34 81 ALA A CA 1
ATOM 639 C C . ALA A 1 81 ? 35.643 -7.333 -37.646 1.00 58.34 81 ALA A C 1
ATOM 641 O O . ALA A 1 81 ? 35.386 -7.798 -38.753 1.00 58.34 81 ALA A O 1
ATOM 642 N N . GLY A 1 82 ? 36.531 -6.343 -37.482 1.00 52.78 82 GLY A N 1
ATOM 643 C CA . GLY A 1 82 ? 37.134 -5.577 -38.579 1.00 52.78 82 GLY A CA 1
ATOM 644 C C . GLY A 1 82 ? 38.645 -5.736 -38.767 1.00 52.78 82 GLY A C 1
ATOM 645 O O . GLY A 1 82 ? 39.227 -4.921 -39.476 1.00 52.78 82 GLY A O 1
ATOM 646 N N . GLN A 1 83 ? 39.304 -6.722 -38.148 1.00 50.81 83 GLN A N 1
ATOM 647 C CA . GLN A 1 83 ? 40.719 -7.013 -38.429 1.00 50.81 83 GLN A CA 1
ATOM 648 C C . GLN A 1 83 ? 40.837 -8.048 -39.565 1.00 50.81 83 GLN A C 1
ATOM 650 O O . GLN A 1 83 ? 40.674 -9.240 -39.299 1.00 50.81 83 GLN A O 1
ATOM 655 N N . PRO A 1 84 ? 41.121 -7.652 -40.825 1.00 48.78 84 PRO A N 1
ATOM 656 C CA . PRO A 1 84 ? 41.571 -8.603 -41.829 1.00 48.78 84 PRO A CA 1
ATOM 657 C C . PRO A 1 84 ? 42.962 -9.110 -41.445 1.00 48.78 84 PRO A C 1
ATOM 659 O O . PRO A 1 84 ? 43.878 -8.335 -41.166 1.00 48.78 84 PRO A O 1
ATOM 662 N N . SER A 1 85 ? 43.097 -10.430 -41.420 1.00 51.69 85 SER A N 1
ATOM 663 C CA . SER A 1 85 ? 44.349 -11.154 -41.243 1.00 51.69 85 SER A CA 1
ATOM 664 C C . SER A 1 85 ? 45.280 -10.810 -42.409 1.00 51.69 85 SER A C 1
ATOM 666 O O . SER A 1 85 ? 45.106 -11.322 -43.512 1.00 51.69 85 SER A O 1
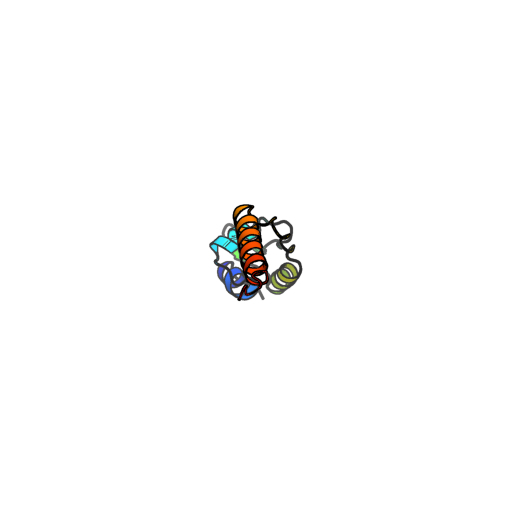ATOM 668 N N . VAL A 1 86 ? 46.238 -9.909 -42.194 1.00 52.12 86 VAL A N 1
ATOM 669 C CA . VAL A 1 86 ? 47.315 -9.671 -43.161 1.00 52.12 86 VAL A CA 1
ATOM 670 C C . VAL A 1 86 ? 48.360 -10.763 -42.936 1.00 52.12 86 VAL A C 1
ATOM 672 O O . VAL A 1 86 ? 48.983 -10.817 -41.876 1.00 52.12 86 VAL A O 1
ATOM 675 N N . THR A 1 87 ? 48.433 -11.674 -43.909 1.00 46.31 87 THR A N 1
ATOM 676 C CA . THR A 1 87 ? 49.520 -12.645 -44.115 1.00 46.31 87 THR A CA 1
ATOM 677 C C . THR A 1 87 ? 50.707 -11.948 -44.761 1.00 46.31 87 THR A C 1
ATOM 679 O O . THR A 1 87 ? 50.453 -11.045 -45.591 1.00 46.31 87 THR A O 1
#

Solvent-accessible surface area (backbone atoms only — not comparable to full-atom values): 5413 Å² total; per-residue (Å²): 107,80,31,48,63,60,51,44,14,48,75,73,68,69,42,54,49,72,57,40,63,64,49,62,79,39,90,72,45,75,84,66,51,73,80,48,101,84,43,58,32,34,56,49,69,58,51,54,55,32,60,74,64,55,81,75,81,73,83,71,79,76,56,67,68,58,55,49,53,50,51,53,50,51,51,52,56,55,56,69,76,64,70,78,85,81,126

Mean predicted aligned error: 11.42 Å

Sequence (87 aa):
MLLTTAQAAREVFGVSERKFQQLRGQPWMPSPVVLGPRLVRWVRGELEQAAVNIPRNQPLPEPMQLLRGKVERLKRVGAAAGQPSVT